Protein AF-A0A2E8D650-F1 (afdb_monomer)

Solvent-accessible surface area (backbone atoms only — not comparable to full-atom values): 5386 Å² total; per-residue (Å²): 132,55,58,47,79,46,79,43,85,51,96,83,35,42,36,36,34,32,25,47,74,88,36,58,31,58,65,32,53,36,42,36,39,37,58,96,76,41,71,50,78,48,56,18,37,84,76,4,37,41,77,46,70,77,91,58,75,39,62,30,39,42,36,38,58,49,78,45,84,44,72,51,71,57,97,90,40,79,45,63,58,46,76,48,78,35,77,50,74,49,60,34,79,122

Mean predicted aligned error: 3.37 Å

Sequence (94 aa):
MKLDIVPHDEEGEVRLQVLWQGKPALGRSMAIRGPGGFKQNLKTDKSGYVRIEPKAKGRYTFHTNVEEKKDGTDDGKDYQLIRHHGTLIMNLPL

Foldseek 3Di:
DQWDWDWDDDPQKIKIAIGGNNAGDFQWWKWKADPPGDTDIDGAHPRRIDMDHDPDWFKMKIKTKDKDQDWDDDPNDIDGIDIDIDMDMDTPPD

Structure (mmCIF, N/CA/C/O backbone):
data_AF-A0A2E8D650-F1
#
_entry.id   AF-A0A2E8D650-F1
#
loop_
_atom_site.group_PDB
_atom_site.id
_atom_site.type_symbol
_atom_site.label_atom_id
_atom_site.label_alt_id
_atom_site.label_comp_id
_atom_site.label_asym_id
_atom_site.label_entity_id
_atom_site.label_seq_id
_atom_site.pdbx_PDB_ins_code
_atom_site.Cartn_x
_atom_site.Cartn_y
_atom_site.Cartn_z
_atom_site.occupancy
_atom_site.B_iso_or_equiv
_atom_site.auth_seq_id
_atom_site.auth_comp_id
_atom_site.auth_asym_id
_atom_site.auth_atom_id
_atom_site.pdbx_PDB_model_num
ATOM 1 N N . MET A 1 1 ? 2.364 -11.065 -8.977 1.00 64.69 1 MET A N 1
ATOM 2 C CA . MET A 1 1 ? 2.403 -9.595 -8.797 1.00 64.69 1 MET A CA 1
ATOM 3 C C . MET A 1 1 ? 3.767 -9.246 -8.205 1.00 64.69 1 MET A C 1
ATOM 5 O O . MET A 1 1 ? 4.298 -10.091 -7.502 1.00 64.69 1 MET A O 1
ATOM 9 N N . LYS A 1 2 ? 4.402 -8.114 -8.551 1.00 90.50 2 LYS A N 1
ATOM 10 C CA . LYS A 1 2 ? 5.726 -7.749 -7.989 1.00 90.50 2 LYS A CA 1
ATOM 11 C C . LYS A 1 2 ? 5.631 -6.837 -6.760 1.00 90.50 2 LYS A C 1
ATOM 13 O O . LYS A 1 2 ? 6.599 -6.740 -6.020 1.00 90.50 2 LYS A O 1
ATOM 18 N N . LEU A 1 3 ? 4.519 -6.127 -6.596 1.00 97.00 3 LEU A N 1
ATOM 19 C CA . LEU A 1 3 ? 4.277 -5.200 -5.498 1.00 97.00 3 LEU A CA 1
ATOM 20 C C . LEU A 1 3 ? 3.134 -5.746 -4.652 1.00 97.00 3 LEU A C 1
ATOM 22 O O . LEU A 1 3 ? 2.027 -5.865 -5.168 1.00 97.00 3 LEU A O 1
ATOM 26 N N . ASP A 1 4 ? 3.399 -6.028 -3.384 1.00 97.38 4 ASP A N 1
ATOM 27 C CA . ASP A 1 4 ? 2.424 -6.599 -2.457 1.00 97.38 4 ASP A CA 1
ATOM 28 C C . ASP A 1 4 ? 2.184 -5.655 -1.273 1.00 97.38 4 ASP A C 1
ATOM 30 O O . ASP A 1 4 ? 3.086 -4.929 -0.846 1.00 97.38 4 ASP A O 1
ATOM 34 N N . ILE A 1 5 ? 0.957 -5.668 -0.748 1.00 97.81 5 ILE A N 1
ATOM 35 C CA . ILE A 1 5 ? 0.571 -5.013 0.506 1.00 97.81 5 ILE A CA 1
ATOM 36 C C . ILE A 1 5 ? 0.015 -6.110 1.410 1.00 97.81 5 ILE A C 1
ATOM 38 O O . ILE A 1 5 ? -1.032 -6.680 1.107 1.00 97.81 5 ILE A O 1
ATOM 42 N N . VAL A 1 6 ? 0.716 -6.410 2.499 1.00 96.94 6 VAL A N 1
ATOM 43 C CA . VAL A 1 6 ? 0.379 -7.498 3.422 1.00 96.94 6 VAL A CA 1
ATOM 44 C C . VAL A 1 6 ? -0.107 -6.895 4.741 1.00 96.94 6 VAL A C 1
ATOM 46 O O . VAL A 1 6 ? 0.672 -6.205 5.403 1.00 96.94 6 VAL A O 1
ATOM 49 N N . PRO A 1 7 ? -1.382 -7.081 5.119 1.00 95.56 7 PRO A N 1
ATOM 50 C CA . PRO A 1 7 ? -1.883 -6.629 6.407 1.00 95.56 7 PRO A CA 1
ATOM 51 C C . PRO A 1 7 ? -1.500 -7.596 7.530 1.00 95.56 7 PRO A C 1
ATOM 53 O O . PRO A 1 7 ? -1.513 -8.812 7.354 1.00 95.56 7 PRO A O 1
ATOM 56 N N . HIS A 1 8 ? -1.208 -7.034 8.695 1.00 93.38 8 HIS A N 1
ATOM 57 C CA . HIS A 1 8 ? -0.980 -7.728 9.954 1.00 93.38 8 HIS A CA 1
ATOM 58 C C . HIS A 1 8 ? -1.837 -7.051 11.024 1.00 93.38 8 HIS A C 1
ATOM 60 O O . HIS A 1 8 ? -1.843 -5.820 11.119 1.00 93.38 8 HIS A O 1
ATOM 66 N N . ASP A 1 9 ? -2.556 -7.856 11.797 1.00 84.25 9 ASP A N 1
ATOM 67 C CA . ASP A 1 9 ? -3.338 -7.397 12.942 1.00 84.25 9 ASP A CA 1
ATOM 68 C C . ASP A 1 9 ? -2.503 -7.552 14.216 1.00 84.25 9 ASP A C 1
ATOM 70 O O . ASP A 1 9 ? -2.010 -8.646 14.499 1.00 84.25 9 ASP A O 1
ATOM 74 N N . GLU A 1 10 ? -2.311 -6.464 14.955 1.00 80.06 10 GLU A N 1
ATOM 75 C CA . GLU A 1 10 ? -1.620 -6.448 16.244 1.00 80.06 10 GLU A CA 1
ATOM 76 C C . GLU A 1 10 ? -2.507 -5.715 17.260 1.00 80.06 10 GLU A C 1
ATOM 78 O O . GLU A 1 10 ? -2.438 -4.497 17.379 1.00 80.06 10 GLU A O 1
ATOM 83 N N . GLU A 1 11 ? -3.370 -6.463 17.962 1.00 71.62 11 GLU A N 1
ATOM 84 C CA . GLU A 1 11 ? -4.171 -6.025 19.125 1.00 71.62 11 GLU A CA 1
ATOM 85 C C . GLU A 1 11 ? -4.670 -4.561 19.074 1.00 71.62 11 GLU A C 1
ATOM 87 O O . GLU A 1 11 ? -4.434 -3.763 19.980 1.00 71.62 11 GLU A O 1
ATOM 92 N N . GLY A 1 12 ? -5.401 -4.205 18.010 1.00 75.00 12 GLY A N 1
ATOM 93 C CA . GLY A 1 12 ? -6.010 -2.875 17.839 1.00 75.00 12 GLY A CA 1
ATOM 94 C C . GLY A 1 12 ? -5.223 -1.909 16.948 1.00 75.00 12 GLY A C 1
ATOM 95 O O . GLY A 1 12 ? -5.750 -0.857 16.576 1.00 75.00 12 GLY A O 1
ATOM 96 N N . GLU A 1 13 ? -4.015 -2.283 16.534 1.00 85.94 13 GLU A N 1
ATOM 97 C CA . GLU A 1 13 ? -3.214 -1.590 15.530 1.00 85.94 13 GLU A CA 1
ATOM 98 C C . GLU A 1 13 ? -3.120 -2.441 14.254 1.00 85.94 13 GLU A C 1
ATOM 100 O O . GLU A 1 13 ? -2.924 -3.655 14.297 1.00 85.94 13 GLU A O 1
ATOM 105 N N . VAL A 1 14 ? -3.242 -1.806 13.085 1.00 92.75 14 VAL A N 1
ATOM 106 C CA . VAL A 1 14 ? -3.060 -2.503 11.804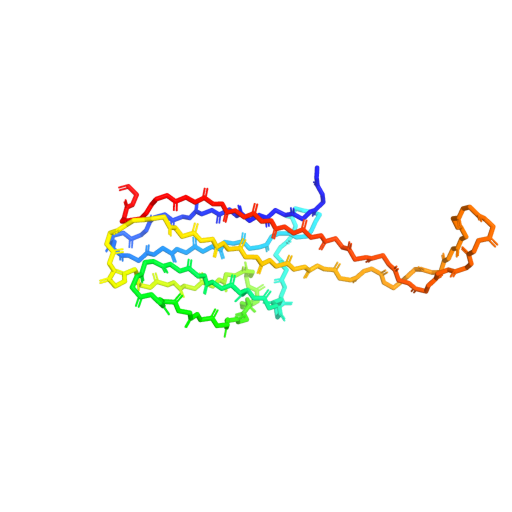 1.00 92.75 14 VAL A CA 1
ATOM 107 C C . VAL A 1 14 ? -1.734 -2.090 11.201 1.00 92.75 14 VAL A C 1
ATOM 109 O O . VAL A 1 14 ? -1.486 -0.912 10.917 1.00 92.75 14 VAL A O 1
ATOM 112 N N . ARG A 1 15 ? -0.885 -3.082 10.951 1.00 95.62 15 ARG A N 1
ATOM 113 C CA . ARG A 1 15 ? 0.392 -2.901 10.268 1.00 95.62 15 ARG A CA 1
ATOM 114 C C . ARG A 1 15 ? 0.280 -3.381 8.836 1.00 95.62 15 ARG A C 1
ATOM 116 O O . ARG A 1 15 ? -0.245 -4.451 8.563 1.00 95.62 15 ARG A O 1
ATOM 123 N N . LEU A 1 16 ? 0.808 -2.598 7.906 1.00 97.19 16 LEU A N 1
ATOM 124 C CA . LEU A 1 16 ? 0.841 -2.962 6.492 1.00 97.19 16 LEU A CA 1
ATOM 125 C C . LEU A 1 16 ? 2.287 -3.055 6.048 1.00 97.19 16 LEU A C 1
ATOM 127 O O . LEU A 1 16 ? 3.000 -2.050 6.094 1.00 97.19 16 LEU A O 1
ATOM 131 N N . GLN A 1 17 ? 2.705 -4.234 5.600 1.00 98.00 17 GLN A N 1
ATOM 132 C CA . GLN A 1 17 ? 4.004 -4.417 4.977 1.00 98.00 17 GLN A CA 1
ATOM 133 C C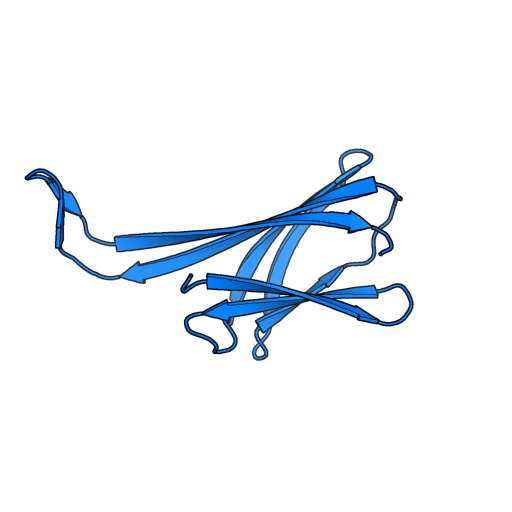 . GLN A 1 17 ? 3.886 -4.248 3.466 1.00 98.00 17 GLN A C 1
ATOM 135 O O . GLN A 1 17 ? 3.098 -4.928 2.813 1.00 98.00 17 GLN A O 1
ATOM 140 N N . VAL A 1 18 ? 4.691 -3.358 2.896 1.00 98.31 18 VAL A N 1
ATOM 141 C CA . VAL A 1 18 ? 4.845 -3.235 1.448 1.00 98.31 18 VAL A CA 1
ATOM 142 C C . VAL A 1 18 ? 6.074 -4.012 1.016 1.00 98.31 18 VAL A C 1
ATOM 144 O O . VAL A 1 18 ? 7.185 -3.752 1.492 1.00 98.31 18 VAL A O 1
ATOM 147 N N . LEU A 1 19 ? 5.878 -4.932 0.077 1.00 98.06 19 LEU A N 1
ATOM 148 C CA . LEU A 1 19 ? 6.948 -5.725 -0.507 1.00 98.06 19 LEU A CA 1
ATOM 149 C C . LEU A 1 19 ? 7.119 -5.376 -1.982 1.00 98.06 19 LEU A C 1
ATOM 151 O O . LEU A 1 19 ? 6.153 -5.281 -2.731 1.00 98.06 19 LEU A O 1
ATOM 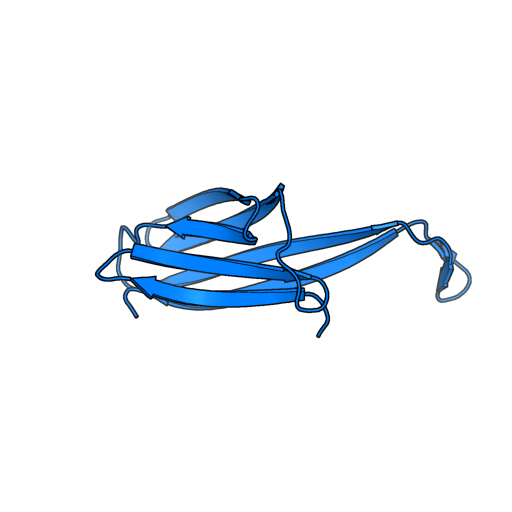155 N N . TRP A 1 20 ? 8.368 -5.217 -2.403 1.00 97.12 20 TRP A N 1
ATOM 156 C CA . TRP A 1 20 ? 8.765 -5.154 -3.799 1.00 97.12 20 TRP A CA 1
ATOM 157 C C . TRP A 1 20 ? 9.613 -6.378 -4.122 1.00 97.12 20 TRP A C 1
ATOM 159 O O . TRP A 1 20 ? 10.686 -6.569 -3.553 1.00 97.12 20 TRP A O 1
ATOM 169 N N . GLN A 1 21 ? 9.115 -7.218 -5.026 1.00 95.75 21 GLN A N 1
ATOM 170 C CA . GLN A 1 21 ? 9.729 -8.487 -5.419 1.00 95.75 21 GLN A CA 1
ATOM 171 C C . GLN A 1 21 ? 10.018 -9.375 -4.196 1.00 95.75 21 GLN A C 1
ATOM 173 O O . GLN A 1 21 ? 11.110 -9.921 -4.049 1.00 95.75 21 GLN A O 1
ATOM 178 N N . GLY A 1 22 ? 9.050 -9.452 -3.276 1.00 96.81 22 GLY A N 1
ATOM 179 C CA . GLY A 1 22 ? 9.160 -10.211 -2.027 1.00 96.81 22 GLY A CA 1
ATOM 180 C C . GLY A 1 22 ? 10.082 -9.600 -0.963 1.00 96.81 22 GLY A C 1
ATOM 181 O O . GLY A 1 22 ? 10.261 -10.207 0.088 1.00 96.81 22 GLY A O 1
ATOM 182 N N . LYS A 1 23 ? 10.670 -8.416 -1.194 1.00 96.94 23 LYS A N 1
ATOM 183 C CA . LYS A 1 23 ? 11.559 -7.733 -0.237 1.00 96.94 23 LYS A CA 1
ATOM 184 C C . LYS A 1 23 ? 10.912 -6.472 0.339 1.00 96.94 23 LYS A C 1
ATOM 186 O O . LYS A 1 23 ? 10.189 -5.798 -0.390 1.00 96.94 23 LYS A O 1
ATOM 191 N N . PRO A 1 24 ? 11.208 -6.091 1.594 1.00 97.88 24 PRO A N 1
ATOM 192 C CA . PRO A 1 24 ? 10.737 -4.837 2.175 1.00 97.88 24 PRO A CA 1
ATOM 193 C C . PRO A 1 24 ? 10.979 -3.614 1.285 1.00 97.88 24 PRO A C 1
ATOM 195 O O . PRO A 1 24 ? 12.110 -3.337 0.881 1.00 97.88 24 PRO A O 1
ATOM 198 N N . ALA A 1 25 ? 9.920 -2.859 0.994 1.00 96.88 25 ALA A N 1
ATOM 199 C CA . ALA A 1 25 ? 10.007 -1.657 0.177 1.00 96.88 25 ALA A CA 1
ATOM 200 C C . ALA A 1 25 ? 10.100 -0.410 1.068 1.00 96.88 25 ALA A C 1
ATOM 202 O O . ALA A 1 25 ? 9.090 0.060 1.582 1.00 96.88 25 ALA A O 1
ATOM 2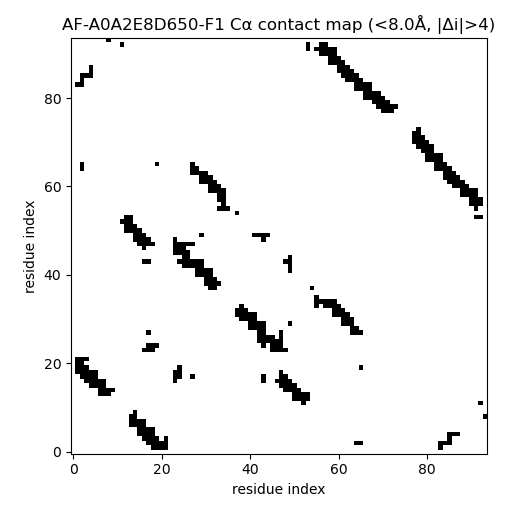03 N N . LEU A 1 26 ? 11.303 0.147 1.235 1.00 97.06 26 LEU A N 1
ATOM 204 C CA . LEU A 1 26 ? 11.576 1.334 2.062 1.00 97.06 26 LEU A CA 1
ATOM 205 C C . LEU A 1 26 ? 11.056 2.643 1.441 1.00 97.06 26 LEU A C 1
ATOM 207 O O . LEU A 1 26 ? 11.189 2.900 0.237 1.00 97.06 26 LEU A O 1
ATOM 211 N N . GLY A 1 27 ? 10.533 3.524 2.297 1.00 97.12 27 GLY A N 1
ATOM 212 C CA . GLY A 1 27 ? 10.227 4.918 1.980 1.00 97.12 27 GLY A CA 1
ATOM 213 C C . GLY A 1 27 ? 9.127 5.098 0.937 1.00 97.12 27 GLY A C 1
ATOM 214 O O . GLY A 1 27 ? 9.044 6.158 0.315 1.00 97.12 27 GLY A O 1
ATOM 215 N N . ARG A 1 28 ? 8.312 4.066 0.704 1.00 97.00 28 ARG A N 1
ATOM 216 C CA . ARG A 1 28 ? 7.191 4.098 -0.233 1.00 97.00 28 ARG A CA 1
ATOM 217 C C . ARG A 1 28 ? 6.039 4.867 0.381 1.00 97.00 28 ARG A C 1
ATOM 219 O O . ARG A 1 28 ? 5.684 4.639 1.534 1.00 97.00 28 ARG A O 1
ATOM 226 N N . SER A 1 29 ? 5.451 5.768 -0.397 1.00 97.38 29 SER A N 1
ATOM 227 C CA . SER A 1 29 ? 4.238 6.466 0.012 1.00 97.38 29 SER A CA 1
ATOM 228 C C . SER A 1 29 ? 3.065 5.493 0.067 1.00 97.38 29 SER A C 1
ATOM 230 O O . SER A 1 29 ? 2.787 4.802 -0.911 1.00 97.38 29 SER A O 1
ATOM 232 N N . MET A 1 30 ? 2.365 5.477 1.195 1.00 98.25 30 MET A N 1
ATOM 233 C CA . MET A 1 30 ? 1.105 4.772 1.385 1.00 98.25 30 MET A CA 1
ATOM 234 C C . MET A 1 30 ? -0.000 5.804 1.586 1.00 98.25 30 MET A C 1
ATOM 236 O O . MET A 1 30 ? -0.018 6.510 2.595 1.00 98.25 30 MET A O 1
ATOM 240 N N . ALA A 1 31 ? -0.910 5.899 0.622 1.00 98.38 31 ALA A N 1
ATOM 241 C CA . ALA A 1 31 ? -2.112 6.709 0.721 1.00 98.38 31 ALA A CA 1
ATOM 242 C C . ALA A 1 31 ? -3.246 5.864 1.305 1.00 98.38 31 ALA A C 1
ATOM 244 O O . ALA A 1 31 ? -3.606 4.822 0.760 1.00 98.38 31 ALA A O 1
ATOM 245 N N . ILE A 1 32 ? -3.816 6.333 2.409 1.00 97.88 32 ILE A N 1
ATOM 246 C CA . ILE A 1 32 ? -4.801 5.600 3.201 1.00 97.88 32 ILE A CA 1
ATOM 247 C C . ILE A 1 32 ? -6.077 6.416 3.263 1.00 97.88 32 ILE A C 1
ATOM 249 O O . ILE A 1 32 ? -6.036 7.596 3.622 1.00 97.88 32 ILE A O 1
ATOM 253 N N . ARG A 1 33 ? -7.207 5.796 2.924 1.00 97.75 33 ARG A N 1
ATOM 254 C CA . ARG A 1 33 ? -8.543 6.397 3.024 1.00 97.75 33 ARG A CA 1
ATOM 255 C C . ARG A 1 33 ? -9.471 5.489 3.803 1.00 97.75 33 ARG A C 1
ATOM 257 O O . ARG A 1 33 ? -9.336 4.274 3.710 1.00 97.75 33 ARG A O 1
ATOM 264 N N . GLY A 1 34 ? -10.410 6.076 4.531 1.00 96.81 34 GLY A N 1
ATOM 265 C CA . GLY A 1 34 ? -11.386 5.331 5.317 1.00 96.81 34 GLY A CA 1
ATOM 266 C C . GLY A 1 34 ? -12.682 6.105 5.568 1.00 96.81 34 GLY A C 1
ATOM 267 O O . GLY A 1 34 ? -12.885 7.181 4.992 1.00 96.81 34 GLY A O 1
ATOM 268 N N . PRO A 1 35 ? -13.561 5.565 6.428 1.00 97.00 35 PRO A N 1
ATOM 269 C CA . PRO A 1 35 ? -14.843 6.170 6.779 1.00 97.00 35 PRO A CA 1
ATOM 270 C C . PRO A 1 35 ? -14.700 7.569 7.390 1.00 97.00 35 PRO A C 1
ATOM 272 O O . PRO A 1 35 ? -13.642 7.940 7.899 1.00 97.00 35 PRO A O 1
ATOM 275 N N . GLY A 1 36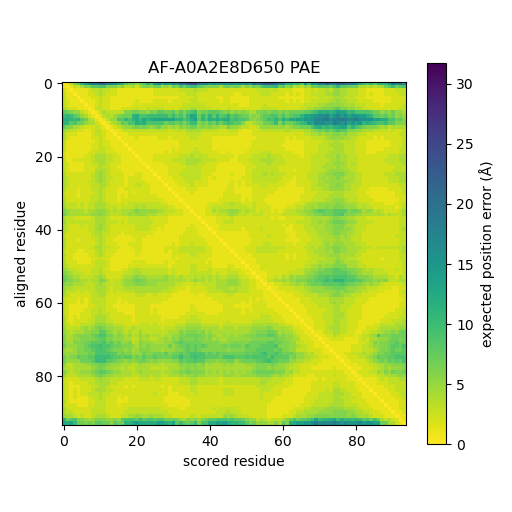 ? -15.778 8.359 7.338 1.00 94.44 36 GLY A N 1
ATOM 276 C CA . GLY A 1 36 ? -15.825 9.681 7.977 1.00 94.44 36 GLY A CA 1
ATOM 277 C C . GLY A 1 36 ? -14.801 10.687 7.435 1.00 94.44 36 GLY A C 1
ATOM 278 O O . GLY A 1 36 ? -14.410 11.604 8.146 1.00 94.44 36 GLY A O 1
ATOM 279 N N . GLY A 1 37 ? -14.322 10.498 6.199 1.00 94.06 37 GLY A N 1
ATOM 280 C CA . GLY A 1 37 ? -13.300 11.359 5.598 1.00 94.06 37 GLY A CA 1
ATOM 281 C C . GLY A 1 37 ? -11.871 11.065 6.064 1.00 94.06 37 GLY A C 1
ATOM 282 O O . GLY A 1 37 ? -10.978 11.873 5.806 1.00 94.06 37 GLY A O 1
ATOM 283 N N . PHE A 1 38 ? -11.626 9.921 6.717 1.00 95.00 38 PHE A N 1
ATOM 284 C CA . PHE A 1 38 ? -10.286 9.531 7.148 1.00 95.00 38 PHE A CA 1
ATOM 285 C C . PHE A 1 38 ? -9.302 9.539 5.970 1.00 95.00 38 PHE A C 1
ATOM 287 O O . PHE A 1 38 ? -9.539 8.922 4.926 1.00 95.00 38 PHE A O 1
ATOM 294 N N . LYS A 1 39 ? -8.174 10.231 6.153 1.00 96.44 39 LYS A N 1
ATOM 295 C CA . LYS A 1 39 ? -7.088 10.336 5.178 1.00 96.44 39 LYS A CA 1
ATOM 296 C C . LYS A 1 39 ? -5.749 10.400 5.898 1.00 96.44 39 LYS A C 1
ATOM 298 O O . LYS A 1 39 ? -5.548 11.278 6.731 1.00 96.44 39 LYS A O 1
ATOM 303 N N . GLN A 1 40 ? -4.812 9.549 5.498 1.00 96.75 40 GLN A N 1
ATOM 304 C CA . GLN A 1 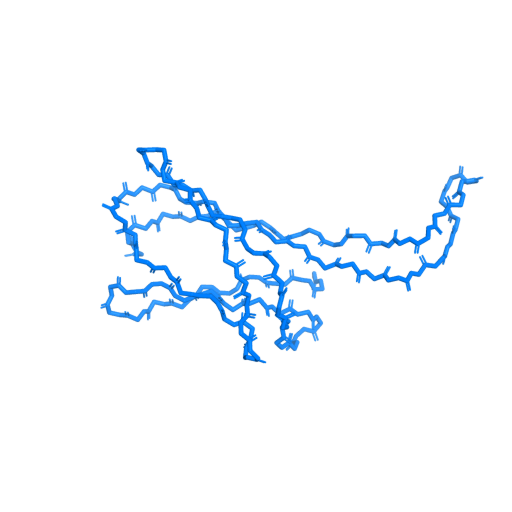40 ? -3.407 9.654 5.888 1.00 96.75 40 GLN A CA 1
ATOM 305 C C . GLN A 1 40 ? -2.499 9.359 4.697 1.00 96.75 40 GLN A C 1
ATOM 307 O O . GLN A 1 40 ? -2.852 8.576 3.820 1.00 96.75 40 GLN A O 1
ATOM 312 N N . ASN A 1 41 ? -1.327 9.989 4.679 1.00 97.50 41 ASN A N 1
ATOM 313 C CA . ASN A 1 41 ? -0.242 9.654 3.766 1.00 97.50 41 ASN A CA 1
ATOM 314 C C . ASN A 1 41 ? 0.988 9.339 4.614 1.00 97.50 41 ASN A C 1
ATOM 316 O O . ASN A 1 41 ? 1.557 10.239 5.228 1.00 97.50 41 ASN A O 1
ATOM 320 N N . LEU A 1 42 ? 1.379 8.071 4.647 1.00 97.69 42 LEU A N 1
ATOM 321 C CA . LEU A 1 42 ? 2.518 7.587 5.423 1.00 97.69 42 LEU A CA 1
ATOM 322 C C . LEU A 1 42 ? 3.653 7.160 4.491 1.00 97.69 42 LEU A C 1
ATOM 324 O O . LEU A 1 42 ? 3.462 7.031 3.279 1.00 97.69 42 LEU A O 1
ATOM 328 N N . LYS A 1 43 ? 4.843 6.949 5.052 1.00 98.12 43 LYS A N 1
ATOM 329 C CA . LYS A 1 43 ? 5.967 6.329 4.346 1.00 98.12 43 LYS A CA 1
ATOM 330 C C . LYS A 1 43 ? 6.375 5.054 5.057 1.00 98.12 43 LYS A C 1
ATOM 332 O O . LYS A 1 43 ? 6.445 5.047 6.282 1.00 98.12 43 LYS A O 1
ATOM 337 N N . THR A 1 44 ? 6.658 4.013 4.286 1.00 98.31 44 THR A N 1
ATOM 338 C CA . THR A 1 44 ? 7.147 2.752 4.841 1.00 98.31 44 THR A CA 1
ATOM 339 C C . THR A 1 44 ? 8.527 2.909 5.477 1.00 98.31 44 THR A C 1
ATOM 341 O O . THR A 1 44 ? 9.388 3.634 4.966 1.00 98.31 44 THR A O 1
ATOM 344 N N . ASP A 1 45 ? 8.744 2.211 6.588 1.00 98.00 45 ASP A N 1
ATOM 345 C CA . ASP A 1 45 ? 10.039 2.132 7.263 1.00 98.00 45 ASP A CA 1
ATOM 346 C C . ASP A 1 45 ? 11.021 1.171 6.556 1.00 98.00 45 ASP A C 1
ATOM 348 O O . ASP A 1 45 ? 10.744 0.643 5.475 1.00 98.00 45 ASP A O 1
ATOM 352 N N . LYS A 1 46 ? 12.207 0.955 7.151 1.00 97.94 46 LYS A N 1
ATOM 353 C CA . LYS A 1 46 ? 13.264 0.070 6.606 1.00 97.94 46 LYS A CA 1
ATOM 354 C C . LYS A 1 46 ? 12.814 -1.384 6.446 1.00 97.94 46 LYS A C 1
ATOM 356 O O . LYS A 1 46 ? 13.356 -2.089 5.600 1.00 97.94 46 LYS A O 1
ATOM 361 N N . SER A 1 47 ? 11.830 -1.804 7.229 1.00 97.69 47 SER A N 1
ATOM 362 C CA . SER A 1 47 ? 11.231 -3.135 7.189 1.00 97.69 47 SER A CA 1
ATOM 363 C C . SER A 1 47 ? 9.977 -3.177 6.306 1.00 97.69 47 SER A C 1
ATOM 365 O O . SER A 1 47 ? 9.325 -4.217 6.212 1.00 97.69 47 SER A O 1
ATOM 367 N N . GLY A 1 48 ? 9.674 -2.082 5.599 1.00 98.00 48 GLY A N 1
ATOM 368 C CA . GLY A 1 48 ? 8.564 -1.976 4.660 1.00 98.00 48 GLY A CA 1
ATOM 369 C C . GLY A 1 48 ? 7.222 -1.688 5.327 1.00 98.00 48 GLY A C 1
ATOM 370 O O . GLY A 1 48 ? 6.206 -1.761 4.644 1.00 98.00 48 GLY A O 1
ATOM 371 N N . TYR A 1 49 ? 7.184 -1.364 6.622 1.00 98.06 49 TYR A N 1
ATOM 372 C CA . TYR A 1 49 ? 5.930 -1.210 7.356 1.00 98.06 49 TYR A CA 1
ATOM 373 C C . TYR A 1 49 ? 5.422 0.229 7.403 1.00 98.06 49 TYR A C 1
ATOM 375 O O . TYR A 1 49 ? 6.195 1.176 7.541 1.00 98.06 49 TYR A O 1
ATOM 383 N N . VAL A 1 50 ? 4.099 0.371 7.387 1.00 97.31 50 VAL A N 1
ATOM 384 C CA . VAL A 1 50 ? 3.377 1.507 7.975 1.00 97.31 50 VAL A CA 1
ATOM 385 C C . VAL A 1 50 ? 2.426 0.992 9.051 1.00 97.31 50 VAL A C 1
ATOM 387 O O . VAL A 1 50 ? 1.972 -0.151 8.975 1.00 97.31 50 VAL A O 1
ATOM 390 N N . ARG A 1 51 ? 2.120 1.834 10.039 1.00 95.50 51 ARG A N 1
ATOM 391 C CA . ARG A 1 51 ? 1.151 1.536 11.098 1.00 95.50 51 ARG A CA 1
ATOM 392 C C . ARG A 1 51 ? -0.031 2.486 11.005 1.00 95.50 51 ARG A C 1
ATOM 394 O O . ARG A 1 51 ? 0.169 3.661 10.688 1.00 95.50 51 ARG A O 1
ATOM 401 N N . ILE A 1 52 ? -1.231 1.982 11.265 1.00 93.12 52 ILE A N 1
ATOM 402 C CA . ILE A 1 52 ? -2.424 2.806 11.416 1.00 93.12 52 ILE A CA 1
ATOM 403 C C . ILE A 1 52 ? -3.275 2.353 12.595 1.00 93.12 52 ILE A C 1
ATOM 405 O O . ILE A 1 52 ? -3.427 1.165 12.865 1.00 93.12 52 ILE A O 1
ATOM 409 N N . GLU A 1 53 ? -3.932 3.334 13.197 1.00 91.38 53 GLU A N 1
ATOM 410 C CA . GLU A 1 53 ? -4.992 3.138 14.177 1.00 91.38 53 GLU A CA 1
ATOM 411 C C . GLU A 1 53 ? -6.334 3.511 13.520 1.00 91.38 53 GLU A C 1
ATOM 413 O O . GLU A 1 53 ? -6.587 4.694 13.232 1.00 91.38 53 GLU A O 1
ATOM 418 N N . PRO A 1 54 ? -7.199 2.532 13.203 1.00 89.19 54 PRO A N 1
ATOM 419 C CA . PRO A 1 54 ? -8.498 2.801 12.601 1.00 89.19 54 PRO A CA 1
ATOM 420 C C . PRO A 1 54 ? -9.403 3.559 13.579 1.00 89.19 54 PRO A C 1
ATOM 422 O O . PRO A 1 54 ? -9.862 3.020 14.578 1.00 89.19 54 PRO A O 1
ATOM 425 N N . LYS A 1 55 ? -9.708 4.825 13.274 1.00 87.75 55 LYS A N 1
ATOM 426 C CA . LYS A 1 55 ? -10.579 5.664 14.124 1.00 87.75 55 LYS A CA 1
ATOM 427 C C . LYS A 1 55 ? -12.069 5.321 14.038 1.00 87.75 55 LYS A C 1
ATOM 429 O O . LYS A 1 55 ? -12.851 5.800 14.852 1.00 87.75 55 LYS A O 1
ATOM 434 N N . ALA A 1 56 ? -12.479 4.570 13.020 1.00 92.50 56 ALA A N 1
ATOM 435 C CA . ALA A 1 56 ? -13.868 4.204 12.792 1.00 92.50 56 ALA A CA 1
ATOM 436 C C . ALA A 1 56 ? -13.952 2.827 12.135 1.00 92.50 56 ALA A C 1
ATOM 438 O O . ALA A 1 56 ? -13.115 2.477 11.305 1.00 92.50 56 ALA A O 1
ATOM 439 N N . LYS A 1 57 ? -15.004 2.070 12.454 1.00 94.56 57 LYS A N 1
ATOM 440 C CA . LYS A 1 57 ? -15.287 0.814 11.759 1.00 94.56 57 LYS A CA 1
ATOM 441 C C . LYS A 1 57 ? -15.721 1.089 10.319 1.00 94.56 57 LYS A C 1
ATOM 443 O O . LYS A 1 57 ? -16.555 1.961 10.077 1.00 94.56 57 LYS A O 1
ATOM 448 N N . GLY A 1 58 ? -15.212 0.315 9.367 1.00 95.62 58 GLY A N 1
ATOM 449 C CA . GLY A 1 58 ? -15.691 0.326 7.986 1.00 95.62 58 GLY A CA 1
ATOM 4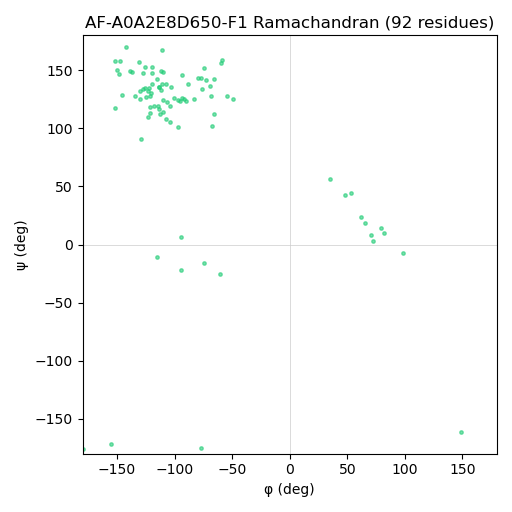50 C C . GLY A 1 58 ? -14.611 0.011 6.964 1.00 95.62 58 GLY A C 1
ATOM 451 O O . GLY A 1 58 ? -13.575 -0.557 7.291 1.00 95.62 58 GLY A O 1
ATOM 452 N N . ARG A 1 59 ? -14.875 0.371 5.705 1.00 97.50 59 ARG A N 1
ATOM 453 C CA . ARG A 1 59 ? -14.004 0.055 4.570 1.00 97.50 59 ARG A CA 1
ATOM 454 C C . ARG A 1 59 ? -12.862 1.057 4.441 1.00 97.50 59 ARG A C 1
ATOM 456 O O . ARG A 1 59 ? -13.104 2.253 4.274 1.00 97.50 59 ARG A O 1
ATOM 463 N N . TYR A 1 60 ? -11.640 0.543 4.422 1.00 97.31 60 TYR A N 1
ATOM 464 C CA . TYR A 1 60 ? -10.417 1.294 4.179 1.00 97.31 60 TYR A CA 1
ATOM 465 C C . TYR A 1 60 ? -9.790 0.906 2.840 1.00 97.31 60 TYR A C 1
ATOM 467 O O . TYR A 1 60 ? -9.920 -0.229 2.380 1.00 97.31 60 TYR A O 1
ATOM 475 N N . THR A 1 61 ? -9.103 1.861 2.217 1.00 98.12 61 THR A N 1
ATOM 476 C CA . THR A 1 61 ? -8.309 1.652 1.002 1.00 98.12 61 THR A CA 1
ATOM 477 C C . THR A 1 61 ? -6.869 2.064 1.248 1.00 98.12 61 THR A C 1
ATOM 479 O O . THR A 1 61 ? -6.619 3.164 1.747 1.00 98.12 61 THR A O 1
ATOM 482 N N . PHE A 1 62 ? -5.943 1.226 0.809 1.00 98.06 62 PHE A N 1
ATOM 483 C CA . PHE A 1 62 ? -4.506 1.406 0.930 1.00 98.06 62 PHE A CA 1
ATOM 484 C C . PHE A 1 62 ? -3.911 1.386 -0.463 1.00 98.06 62 PHE A C 1
ATOM 486 O O . PHE A 1 62 ? -4.046 0.394 -1.174 1.00 98.06 62 PHE A O 1
ATOM 493 N N . HIS A 1 63 ? -3.288 2.484 -0.868 1.00 98.44 63 HIS A N 1
ATOM 494 C CA . HIS A 1 63 ? -2.695 2.626 -2.189 1.00 98.44 63 HIS A CA 1
ATOM 495 C C . HIS A 1 63 ? -1.221 2.971 -2.078 1.00 98.44 63 HIS A C 1
ATOM 497 O O . HIS A 1 63 ? -0.833 3.891 -1.357 1.00 98.44 63 HIS A O 1
ATOM 503 N N . THR A 1 64 ? -0.399 2.251 -2.829 1.00 98.38 64 THR A N 1
ATOM 504 C CA . THR A 1 64 ? 1.025 2.541 -2.957 1.00 98.38 64 THR A CA 1
ATOM 505 C C . THR A 1 64 ? 1.497 2.299 -4.385 1.00 98.38 64 THR A C 1
ATOM 507 O O . THR A 1 64 ? 0.769 1.773 -5.234 1.00 98.38 64 THR A O 1
ATOM 510 N N . ASN A 1 65 ? 2.722 2.725 -4.671 1.00 97.38 65 ASN A N 1
ATOM 511 C CA . ASN A 1 65 ? 3.377 2.436 -5.930 1.00 97.38 65 ASN A CA 1
ATOM 512 C C . ASN A 1 65 ? 4.893 2.281 -5.771 1.00 97.38 65 ASN A C 1
ATOM 514 O O . ASN A 1 65 ? 5.506 2.785 -4.824 1.00 97.38 65 ASN A O 1
ATOM 518 N N . VAL A 1 66 ? 5.485 1.585 -6.736 1.00 95.94 66 VAL A N 1
ATOM 519 C CA . VAL A 1 66 ? 6.931 1.488 -6.936 1.00 95.94 66 VAL A CA 1
ATOM 520 C C . VAL A 1 66 ? 7.236 1.900 -8.366 1.00 95.94 66 VAL A C 1
ATOM 522 O O . VAL A 1 66 ? 6.567 1.466 -9.301 1.00 95.94 66 VAL A O 1
ATOM 525 N N . GLU A 1 67 ? 8.254 2.735 -8.530 1.00 94.69 67 GLU A N 1
ATOM 526 C CA . GLU A 1 67 ? 8.761 3.136 -9.837 1.00 94.69 67 GLU A CA 1
ATOM 527 C C . GLU A 1 67 ? 10.021 2.337 -10.153 1.00 94.69 67 GLU A C 1
ATOM 529 O O . GLU A 1 67 ? 10.975 2.311 -9.375 1.00 94.69 67 GLU A O 1
ATOM 534 N N . GLU A 1 68 ? 10.010 1.690 -11.307 1.00 92.94 68 GLU A N 1
ATOM 535 C CA . GLU A 1 68 ? 11.149 1.021 -11.910 1.00 92.94 68 GLU A CA 1
ATOM 536 C C . GLU A 1 68 ? 11.644 1.931 -13.039 1.00 92.94 68 GLU A C 1
ATOM 538 O O . GLU A 1 68 ? 10.984 2.060 -14.071 1.00 92.94 68 GLU A O 1
ATOM 543 N N . LYS A 1 69 ? 12.772 2.623 -12.822 1.00 93.50 69 LYS A N 1
ATOM 544 C CA . LYS A 1 69 ? 13.423 3.431 -13.864 1.00 93.50 69 LYS A CA 1
ATOM 545 C C . LYS A 1 69 ? 13.969 2.487 -14.923 1.00 93.50 69 LYS A C 1
ATOM 547 O O . LYS A 1 69 ? 14.974 1.815 -14.696 1.00 93.50 69 LYS A O 1
ATOM 552 N N . LYS A 1 70 ? 13.252 2.400 -16.031 1.00 94.81 70 LYS A N 1
ATOM 553 C CA . LYS A 1 70 ? 13.541 1.494 -17.126 1.00 94.81 70 LYS A CA 1
ATOM 554 C C . LYS A 1 70 ? 13.004 2.139 -18.383 1.00 94.81 70 LYS A C 1
ATOM 556 O O . LYS A 1 70 ? 11.796 2.342 -18.487 1.00 94.81 70 LYS A O 1
ATOM 561 N N . ASP A 1 71 ? 13.911 2.423 -19.300 1.00 96.62 71 ASP A N 1
ATOM 562 C CA . ASP A 1 71 ? 13.549 2.894 -20.623 1.00 96.62 71 ASP A CA 1
ATOM 563 C C . ASP A 1 71 ? 12.998 1.728 -21.455 1.00 96.62 71 ASP A C 1
ATOM 565 O O . ASP A 1 71 ? 13.345 0.558 -21.238 1.00 96.62 71 ASP A O 1
ATOM 569 N N . GLY A 1 72 ? 12.125 2.036 -22.402 1.00 96.44 72 GLY A N 1
ATOM 570 C CA . GLY A 1 72 ? 11.612 1.071 -23.363 1.00 96.44 72 GLY A CA 1
ATOM 571 C C . GLY A 1 72 ? 10.630 1.706 -24.333 1.00 96.44 72 GLY A C 1
ATOM 572 O O . GLY A 1 72 ? 10.397 2.910 -24.288 1.00 96.44 72 GLY A O 1
ATOM 573 N N . THR A 1 73 ? 10.046 0.875 -25.188 1.00 96.94 73 THR A N 1
ATOM 574 C CA . THR A 1 73 ? 9.063 1.292 -26.188 1.00 96.94 73 THR A CA 1
ATOM 575 C C . THR A 1 73 ? 7.826 0.410 -26.047 1.00 96.94 73 THR A C 1
ATOM 577 O O . THR A 1 73 ? 7.951 -0.809 -25.924 1.00 96.94 73 THR A O 1
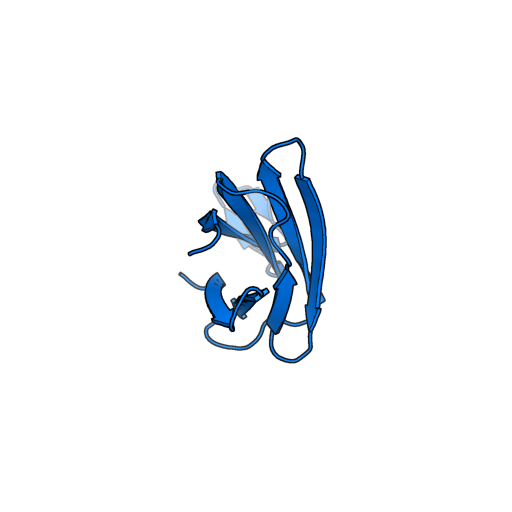ATOM 580 N N . ASP A 1 74 ? 6.643 1.017 -26.057 1.00 95.44 74 ASP A N 1
ATOM 581 C CA . ASP A 1 74 ? 5.345 0.336 -26.061 1.00 95.44 74 ASP A CA 1
ATOM 582 C C . ASP A 1 74 ? 4.447 1.003 -27.109 1.00 95.44 74 ASP A C 1
ATOM 584 O O . ASP A 1 74 ? 4.343 2.229 -27.144 1.00 95.44 74 ASP A O 1
ATOM 588 N N . ASP A 1 75 ? 3.873 0.213 -28.018 1.00 95.75 75 ASP A N 1
ATOM 589 C CA . ASP A 1 75 ? 3.079 0.709 -29.158 1.00 95.75 75 ASP A CA 1
ATOM 590 C C . ASP A 1 75 ? 3.766 1.850 -29.950 1.00 95.75 75 ASP A C 1
ATOM 592 O O . ASP A 1 75 ? 3.182 2.885 -30.277 1.00 95.75 75 ASP A O 1
ATOM 596 N N . GLY A 1 76 ? 5.074 1.697 -30.196 1.00 96.50 76 GLY A N 1
ATOM 597 C CA . GLY A 1 76 ? 5.889 2.678 -30.924 1.00 96.50 76 GLY A CA 1
ATOM 598 C C . GLY A 1 76 ? 6.172 3.984 -30.169 1.00 96.50 76 GLY A C 1
ATOM 599 O O . GLY A 1 76 ? 6.710 4.915 -30.764 1.00 96.50 76 GLY A O 1
ATOM 600 N N . LYS A 1 77 ? 5.826 4.071 -28.879 1.00 97.25 77 LYS A N 1
ATOM 601 C CA . LYS A 1 77 ? 6.102 5.229 -28.020 1.00 97.25 77 LYS A CA 1
ATOM 602 C C . LYS A 1 77 ? 7.127 4.881 -26.957 1.00 97.25 77 LYS A C 1
ATOM 604 O O . LYS A 1 77 ? 6.991 3.879 -26.257 1.00 97.25 77 LYS A O 1
ATOM 609 N N . ASP A 1 78 ? 8.112 5.751 -26.798 1.00 97.88 78 ASP A N 1
ATOM 610 C CA . ASP A 1 78 ? 9.132 5.583 -25.773 1.00 97.88 78 ASP A CA 1
ATOM 611 C C . AS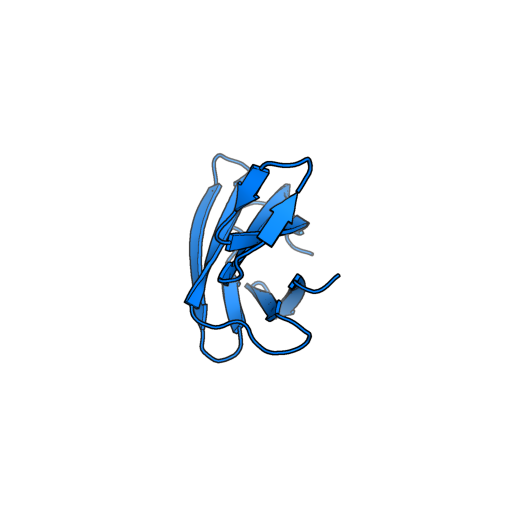P A 1 78 ? 8.606 5.969 -24.385 1.00 97.88 78 ASP A C 1
ATOM 613 O O . ASP A 1 78 ? 7.849 6.930 -24.215 1.00 97.88 78 ASP A O 1
ATOM 617 N N . TYR A 1 79 ? 9.048 5.231 -23.372 1.00 97.19 79 TYR A N 1
ATOM 618 C CA . TYR A 1 79 ? 8.822 5.520 -21.963 1.00 97.19 79 TYR A CA 1
ATOM 619 C C . TYR A 1 79 ? 10.141 5.431 -21.191 1.00 97.19 79 TYR A C 1
ATOM 621 O O . TYR A 1 79 ? 11.076 4.761 -21.615 1.00 97.19 79 TYR A O 1
ATOM 629 N N . GLN A 1 80 ? 10.198 6.101 -20.037 1.00 97.12 80 GLN A N 1
ATOM 630 C CA . GLN A 1 80 ? 11.405 6.180 -19.192 1.00 97.12 80 GLN A CA 1
ATOM 631 C C . GLN A 1 80 ? 11.242 5.505 -17.822 1.00 97.12 80 GLN A C 1
ATOM 633 O O . GLN A 1 80 ? 12.185 5.359 -17.038 1.00 97.12 80 GLN A O 1
ATOM 638 N N . LEU A 1 81 ? 10.009 5.134 -17.474 1.00 96.19 81 LEU A N 1
ATOM 639 C CA . LEU A 1 81 ? 9.715 4.483 -16.208 1.00 96.19 81 LEU A CA 1
ATOM 640 C C . LEU A 1 81 ? 8.513 3.553 -16.330 1.00 96.19 81 LEU A C 1
ATOM 642 O O . LEU A 1 81 ? 7.566 3.822 -17.066 1.00 96.19 81 LEU A O 1
ATOM 646 N N . ILE A 1 82 ? 8.529 2.501 -15.522 1.00 94.94 82 ILE A N 1
ATOM 647 C CA . ILE A 1 82 ? 7.380 1.633 -15.288 1.00 94.94 82 ILE A CA 1
ATOM 648 C C . ILE A 1 82 ? 6.910 1.885 -13.859 1.00 94.94 82 ILE A C 1
ATOM 650 O O . ILE A 1 82 ? 7.689 1.766 -12.912 1.00 94.94 82 ILE A O 1
ATOM 654 N N . ARG A 1 83 ? 5.634 2.237 -13.680 1.00 95.50 83 ARG A N 1
ATOM 655 C CA . ARG A 1 83 ? 5.037 2.404 -12.349 1.00 95.50 83 ARG A CA 1
ATOM 656 C C . ARG A 1 83 ? 4.147 1.212 -12.025 1.00 95.50 83 ARG A C 1
ATOM 658 O O . ARG A 1 83 ? 3.153 0.962 -12.698 1.00 95.50 83 ARG A O 1
ATOM 665 N N . HIS A 1 84 ? 4.489 0.505 -10.957 1.00 96.25 84 HIS A N 1
ATOM 666 C CA . HIS A 1 84 ? 3.703 -0.597 -10.412 1.00 96.25 84 HIS A CA 1
ATOM 667 C C . HIS A 1 84 ? 2.789 -0.050 -9.326 1.00 96.25 84 HIS A C 1
ATOM 669 O O . HIS A 1 84 ? 3.269 0.597 -8.397 1.00 96.25 84 HIS A O 1
ATOM 675 N N . HIS A 1 85 ? 1.488 -0.305 -9.428 1.00 97.12 85 HIS A N 1
ATOM 676 C CA . HIS A 1 85 ? 0.501 0.135 -8.446 1.00 97.12 85 HIS A CA 1
ATOM 677 C C . HIS A 1 85 ? -0.000 -1.041 -7.610 1.00 97.12 85 HIS A C 1
ATOM 679 O O . HIS A 1 85 ? -0.284 -2.108 -8.145 1.00 97.12 85 HIS A O 1
ATOM 685 N N . GLY A 1 86 ? -0.134 -0.820 -6.303 1.00 96.75 86 GLY A N 1
ATOM 686 C CA . GLY A 1 86 ? -0.758 -1.752 -5.370 1.00 96.75 86 GLY A CA 1
ATOM 687 C C . GLY A 1 86 ? -1.948 -1.082 -4.697 1.00 96.75 86 GLY A C 1
ATOM 688 O O . GLY A 1 86 ? -1.819 0.042 -4.209 1.00 96.75 86 GLY A O 1
ATOM 689 N N . THR A 1 87 ? -3.097 -1.760 -4.682 1.00 98.00 87 THR A N 1
ATOM 690 C CA . THR A 1 87 ? -4.281 -1.325 -3.931 1.00 98.00 87 THR A CA 1
ATOM 691 C C . THR A 1 87 ? -4.806 -2.482 -3.096 1.00 98.00 87 THR A C 1
ATOM 693 O O . THR A 1 87 ? -5.112 -3.537 -3.642 1.00 98.00 87 THR A O 1
ATOM 696 N N . LEU A 1 88 ? -4.945 -2.268 -1.790 1.00 97.62 88 LEU A N 1
ATOM 697 C CA . LEU A 1 88 ? -5.633 -3.173 -0.874 1.00 97.62 88 LEU A CA 1
ATOM 698 C C . LEU A 1 88 ? -6.891 -2.479 -0.354 1.00 97.62 88 LEU A C 1
ATOM 700 O O . LEU A 1 88 ? -6.858 -1.305 0.014 1.00 97.62 88 LEU A O 1
ATOM 704 N N . ILE A 1 89 ? -8.002 -3.207 -0.322 1.00 97.62 89 ILE A N 1
ATOM 705 C CA . ILE A 1 89 ? -9.264 -2.747 0.255 1.00 97.62 89 ILE A CA 1
ATOM 706 C C . ILE A 1 89 ? -9.691 -3.781 1.287 1.00 97.62 89 ILE A C 1
ATOM 708 O O . ILE A 1 89 ? -9.768 -4.964 0.970 1.00 97.62 89 ILE A O 1
ATOM 712 N N . MET A 1 90 ? -9.970 -3.342 2.510 1.00 95.75 90 MET A N 1
ATOM 713 C CA . MET A 1 90 ? -10.388 -4.225 3.602 1.00 95.75 90 MET A CA 1
ATOM 714 C C . MET A 1 90 ? -11.268 -3.475 4.601 1.00 95.75 90 MET A C 1
ATOM 716 O O . MET A 1 90 ? -11.241 -2.244 4.666 1.00 95.75 90 MET A O 1
ATOM 720 N N . ASN A 1 91 ? -12.063 -4.217 5.367 1.00 95.06 91 ASN A N 1
ATOM 721 C CA . ASN A 1 91 ? -12.822 -3.658 6.479 1.00 95.06 91 ASN A CA 1
ATOM 722 C C . ASN A 1 91 ? -11.967 -3.691 7.744 1.00 95.06 91 ASN A C 1
ATOM 724 O O . ASN A 1 91 ? -11.278 -4.679 7.968 1.00 95.06 91 ASN A O 1
ATOM 728 N N . LEU A 1 92 ? -12.017 -2.618 8.533 1.00 92.44 92 LEU A N 1
ATOM 729 C CA . LEU A 1 92 ? -11.339 -2.503 9.822 1.00 92.44 92 LEU A CA 1
ATOM 730 C C . LEU A 1 92 ? -12.332 -2.121 10.936 1.00 92.44 92 LEU A C 1
ATOM 732 O O . LEU A 1 92 ? -13.328 -1.457 10.623 1.00 92.44 92 LEU A O 1
ATOM 736 N N . PRO A 1 93 ? -12.070 -2.483 12.210 1.00 86.25 93 PRO A N 1
ATOM 737 C CA . PRO A 1 93 ? -11.056 -3.468 12.619 1.00 86.25 93 PRO A CA 1
ATOM 738 C C . PRO A 1 93 ? -11.338 -4.846 11.988 1.00 86.25 93 PRO A C 1
ATOM 740 O O . PRO A 1 93 ? -12.460 -5.068 11.518 1.00 86.25 93 PRO A O 1
ATOM 743 N N . LEU A 1 94 ? -10.287 -5.663 11.860 1.00 75.25 94 LEU A N 1
ATOM 744 C CA . LEU A 1 94 ? -10.314 -6.965 11.183 1.00 75.25 94 LEU A CA 1
ATOM 745 C C . LEU A 1 94 ? -11.285 -7.960 11.838 1.00 75.25 94 LEU A C 1
ATOM 747 O O . LEU A 1 94 ? -11.579 -7.812 13.046 1.00 75.25 94 LEU A O 1
#

Nearest PDB structures (foldseek):
  5uv8-assembly2_G  TM=5.816E-01  e=6.476E-01  Homo sapiens
  5uwc-assembly1_G  TM=5.920E-01  e=1.223E+00  Homo sapiens
  4jkm-assembly1_A-1  TM=4.882E-01  e=7.200E-01  Clostridium perfringens str. 13
  6nmy-assembly1_F  TM=5.550E-01  e=1.160E+00  Homo sapiens
  6cxs-assembly1_B  TM=4.438E-01  e=8.005E-01  Clostridium perfringens str. 13

Secondary structure (DSSP, 8-state):
--EEEEEEEETTEEEEEEEETTEE-TT-EEEEE-GGG-EEEEE--TTSEEEE--SSSEEEEEEEEEEEEEEEEETTEEEEEEEEEEEEEEEE--

Radius of gyration: 15.06 Å; Cα contacts (8 Å, |Δi|>4): 222; chains: 1; bounding box: 29×22×50 Å

pLDDT: mean 94.68, std 5.89, range [64.69, 98.44]